Protein AF-A0A7S1ZTN1-F1 (afdb_monomer)

Radius of gyration: 13.53 Å; Cα contacts (8 Å, |Δi|>4): 90; chains: 1; bounding box: 30×24×44 Å

Sequence (99 aa):
NLKAGEKAMRSSAFGPAAVYLETGVGLMCSNHWLLHKELSLDMFNAAAEAALCTNKIQWHEELTEELMAQPHITVEEKIRVLSTVIECKFFVQNKELEG

Mean predicted aligned error: 6.02 Å

Foldseek 3Di:
DLVQLVVCVVVLVLVSSLVVLVVVVVPADPCCCPPPVVVLLSSLLSNLLSCLSVVVVVSNVVSLVVQVPDPPQDPVSSCSSCVSVVVSVVVVVVVVVVD

Organism: Trieres chinensis (NCBI:txid1514140)

Nearest 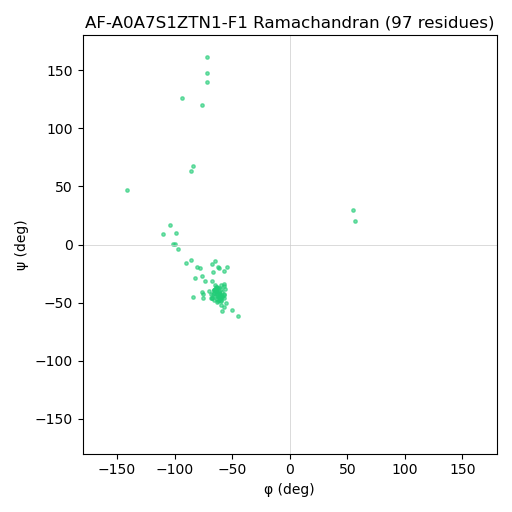PDB structures (foldseek):
  5l0y-assembly1_A  TM=6.017E-01  e=2.235E+00  Thermochaetoides thermophila DSM 1495
  1ihg-assembly1_A  TM=6.270E-01  e=3.111E+00  Bos taurus
  5mgx-assembly3_G  TM=5.773E-01  e=4.330E+00  Homo sapiens
  5l9t-assembly1_Y  TM=6.269E-01  e=9.365E+00  Homo sapiens

pLDDT: mean 86.68, std 16.2, range [41.56, 97.94]

Structure (mmCIF, N/CA/C/O backbone):
data_AF-A0A7S1ZTN1-F1
#
_entry.id   AF-A0A7S1ZTN1-F1
#
loop_
_atom_site.group_PDB
_atom_site.id
_atom_site.type_symbol
_atom_site.label_atom_id
_atom_site.label_alt_id
_atom_site.label_comp_id
_atom_site.label_asym_id
_atom_site.label_entity_id
_atom_site.label_seq_id
_atom_site.pdbx_PDB_ins_code
_atom_site.Cartn_x
_atom_site.Cartn_y
_atom_site.Cartn_z
_atom_site.occupancy
_atom_site.B_iso_or_equiv
_atom_site.auth_seq_id
_atom_site.auth_comp_id
_atom_site.auth_asym_id
_atom_site.auth_atom_id
_atom_site.pdbx_PDB_model_num
ATOM 1 N N . ASN A 1 1 ? -11.591 -5.268 -4.850 1.00 93.81 1 ASN A N 1
ATOM 2 C CA . ASN A 1 1 ? -10.712 -5.063 -3.685 1.00 93.81 1 ASN A CA 1
ATOM 3 C C . ASN A 1 1 ? -10.388 -3.604 -3.457 1.00 93.81 1 ASN A C 1
ATOM 5 O O . ASN A 1 1 ? -11.065 -3.057 -2.603 1.00 93.81 1 ASN A O 1
ATOM 9 N N . LEU A 1 2 ? -9.537 -2.940 -4.253 1.00 95.12 2 LEU A N 1
ATOM 10 C CA . LEU A 1 2 ? -9.171 -1.523 -4.037 1.00 95.12 2 LEU A CA 1
ATOM 11 C C . LEU A 1 2 ? -10.371 -0.605 -3.732 1.00 95.12 2 LEU A C 1
ATOM 13 O O . LEU A 1 2 ? -10.514 -0.128 -2.614 1.00 95.12 2 LEU A O 1
ATOM 17 N N . LYS A 1 3 ? -11.326 -0.486 -4.663 1.00 96.62 3 LYS A N 1
ATOM 18 C CA . LYS A 1 3 ? -12.526 0.359 -4.480 1.00 96.62 3 LYS A CA 1
ATOM 19 C C . LYS A 1 3 ? -13.363 0.013 -3.239 1.00 96.62 3 LYS A C 1
ATOM 21 O O . LYS A 1 3 ? -13.996 0.890 -2.656 1.00 96.62 3 LYS A O 1
ATOM 26 N N . ALA A 1 4 ? -13.422 -1.268 -2.867 1.00 95.81 4 ALA A N 1
ATOM 27 C CA . ALA A 1 4 ? -14.167 -1.722 -1.692 1.00 95.81 4 ALA A CA 1
ATOM 28 C C . ALA A 1 4 ? -13.414 -1.376 -0.400 1.00 95.81 4 ALA A C 1
ATOM 30 O O . ALA A 1 4 ? -14.026 -0.859 0.532 1.00 95.81 4 ALA A O 1
ATOM 31 N N . GLY A 1 5 ? -12.095 -1.585 -0.397 1.00 93.50 5 GLY A N 1
ATOM 32 C CA . GLY A 1 5 ? -11.183 -1.167 0.661 1.00 93.50 5 GLY A CA 1
ATOM 33 C C . GLY A 1 5 ? -11.258 0.334 0.910 1.00 93.50 5 GLY A C 1
ATOM 34 O O . GLY A 1 5 ? -11.600 0.747 2.008 1.00 93.50 5 GLY A O 1
ATOM 35 N N . GLU A 1 6 ? -11.083 1.155 -0.124 1.00 93.19 6 GLU A N 1
ATOM 36 C CA . GLU A 1 6 ? -11.188 2.617 -0.026 1.00 93.19 6 GLU A CA 1
ATOM 37 C C . GLU A 1 6 ? -12.563 3.084 0.472 1.00 93.19 6 GLU A C 1
ATOM 39 O O . GLU A 1 6 ? -12.669 4.015 1.268 1.00 93.19 6 GLU A O 1
ATOM 44 N N . LYS A 1 7 ? -13.651 2.452 0.008 1.00 95.00 7 LYS A N 1
ATOM 45 C CA . LYS A 1 7 ? -15.002 2.782 0.483 1.00 95.00 7 LYS A CA 1
ATOM 46 C C . LYS A 1 7 ? -15.159 2.464 1.971 1.00 95.00 7 LYS A C 1
ATOM 48 O O . LYS A 1 7 ? -15.781 3.245 2.691 1.00 95.00 7 LYS A O 1
ATOM 53 N N . ALA A 1 8 ? -14.611 1.337 2.416 1.00 91.62 8 ALA A N 1
ATOM 54 C CA . ALA A 1 8 ? -14.606 0.953 3.818 1.00 91.62 8 ALA A CA 1
ATOM 55 C C . ALA A 1 8 ? -13.732 1.904 4.657 1.00 91.62 8 ALA A C 1
ATOM 57 O O . ALA A 1 8 ? -14.210 2.372 5.688 1.00 91.62 8 ALA A O 1
ATOM 58 N N . MET A 1 9 ? -12.542 2.290 4.173 1.00 91.69 9 MET A N 1
ATOM 59 C CA . MET A 1 9 ? -11.676 3.303 4.802 1.00 91.69 9 MET A CA 1
ATOM 60 C C . MET A 1 9 ? -12.412 4.631 5.000 1.00 91.69 9 MET A C 1
ATOM 62 O O . MET A 1 9 ? -12.484 5.128 6.119 1.00 91.69 9 MET A O 1
ATOM 66 N N . ARG A 1 10 ? -13.070 5.156 3.954 1.00 91.19 10 ARG A N 1
ATOM 67 C CA . ARG A 1 10 ? -13.874 6.394 4.037 1.00 91.19 10 ARG A CA 1
ATOM 68 C C . ARG A 1 10 ? -15.051 6.316 5.013 1.00 91.19 10 ARG A C 1
ATOM 70 O O . ARG A 1 10 ? -15.577 7.348 5.409 1.00 91.19 10 ARG A O 1
ATOM 77 N N . SER A 1 11 ? -15.486 5.108 5.365 1.00 91.94 11 SER A N 1
ATOM 78 C CA . SER A 1 11 ? -16.561 4.867 6.336 1.00 91.94 11 SER A CA 1
ATOM 79 C C . SER A 1 11 ? -16.019 4.512 7.727 1.00 91.94 11 SER A C 1
ATOM 81 O O . SER A 1 11 ? -16.780 4.043 8.570 1.00 91.94 11 SER A O 1
ATOM 83 N N . SER A 1 12 ? -14.708 4.654 7.949 1.00 89.81 12 SER A N 1
ATOM 84 C CA . SER A 1 12 ? -13.993 4.234 9.161 1.00 89.81 12 SER A CA 1
ATOM 85 C C . SER A 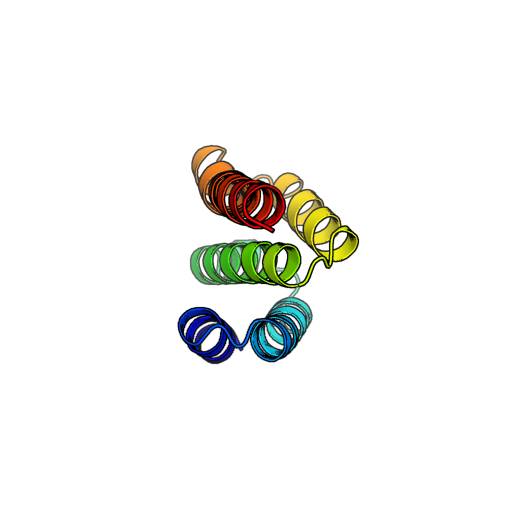1 12 ? -14.143 2.744 9.504 1.00 89.81 12 SER A C 1
ATOM 87 O O . SER A 1 12 ? -13.905 2.318 10.633 1.00 89.81 12 SER A O 1
ATOM 89 N N . ALA A 1 13 ? -14.522 1.916 8.527 1.00 91.25 13 ALA A N 1
ATOM 90 C CA . ALA A 1 13 ? -14.630 0.469 8.665 1.00 91.25 13 ALA A CA 1
ATOM 91 C C . ALA A 1 13 ? -13.262 -0.184 8.399 1.00 91.25 13 ALA A C 1
ATOM 93 O O . ALA A 1 13 ? -13.094 -0.938 7.438 1.00 91.25 13 ALA A O 1
ATOM 94 N N . PHE A 1 14 ? -12.276 0.131 9.245 1.00 90.25 14 PHE A N 1
ATOM 95 C CA . PHE A 1 14 ? -10.862 -0.192 9.012 1.00 90.25 14 PHE A CA 1
ATOM 96 C C . PHE A 1 14 ? -10.575 -1.698 8.961 1.00 90.25 14 PHE A C 1
ATOM 98 O O . PHE A 1 14 ? -9.833 -2.149 8.096 1.00 90.25 14 PHE A O 1
ATOM 105 N N . GLY A 1 15 ? -11.210 -2.500 9.823 1.00 93.38 15 GLY A N 1
ATOM 106 C CA . GLY A 1 15 ? -11.071 -3.963 9.795 1.00 93.38 15 GLY A CA 1
ATOM 107 C C . GLY A 1 15 ? -11.506 -4.570 8.451 1.00 93.38 15 GLY A C 1
ATOM 108 O O . GLY A 1 15 ? -10.693 -5.206 7.778 1.00 93.38 15 GLY A O 1
ATOM 109 N N . PRO A 1 16 ? -12.755 -4.336 8.002 1.00 96.12 16 PRO A N 1
ATOM 110 C CA . PRO A 1 16 ? -13.199 -4.742 6.669 1.00 96.12 16 PRO A CA 1
ATOM 111 C C 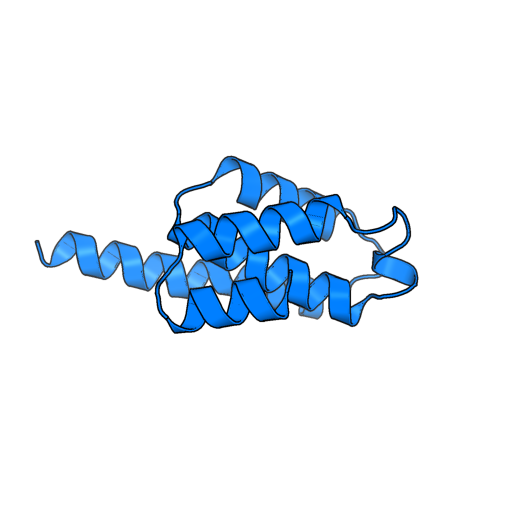. PRO A 1 16 ? -12.342 -4.179 5.530 1.00 96.12 16 PRO A C 1
ATOM 113 O O . PRO A 1 16 ? -12.081 -4.889 4.559 1.00 96.12 16 PRO A O 1
ATOM 116 N N . ALA A 1 17 ? -11.886 -2.927 5.638 1.00 94.69 17 ALA A N 1
ATOM 117 C CA . ALA A 1 17 ? -10.997 -2.331 4.648 1.00 94.69 17 ALA A CA 1
ATOM 118 C C . ALA A 1 17 ? -9.689 -3.120 4.513 1.00 94.69 17 ALA A C 1
ATOM 120 O O . ALA A 1 17 ? -9.322 -3.492 3.398 1.00 94.69 17 ALA A O 1
ATOM 121 N N . ALA A 1 18 ? -9.046 -3.441 5.639 1.00 96.06 18 ALA A N 1
ATOM 122 C CA . ALA A 1 18 ? -7.825 -4.234 5.673 1.00 96.06 18 ALA A CA 1
ATOM 123 C C . ALA A 1 18 ? -8.027 -5.602 5.008 1.00 96.06 18 ALA A C 1
ATOM 125 O O . ALA A 1 18 ? -7.209 -5.986 4.183 1.00 96.06 18 ALA A O 1
ATOM 126 N N . VAL A 1 19 ? -9.146 -6.294 5.264 1.00 97.81 19 VAL A N 1
ATOM 127 C CA . VAL A 1 19 ? -9.450 -7.589 4.618 1.00 97.81 19 VAL A CA 1
ATOM 128 C C . VAL A 1 19 ? -9.547 -7.458 3.095 1.00 97.81 19 VAL A C 1
ATOM 130 O O . VAL A 1 19 ? -8.964 -8.260 2.361 1.00 97.81 19 VAL A O 1
ATOM 133 N N . TYR A 1 20 ? -10.262 -6.446 2.592 1.00 97.94 20 TYR A N 1
ATOM 134 C CA . TYR A 1 20 ? -10.371 -6.232 1.146 1.00 97.94 20 TYR A CA 1
ATOM 135 C C . TYR A 1 20 ? -9.025 -5.903 0.506 1.00 97.94 20 TYR A C 1
ATOM 137 O O . TYR A 1 20 ? -8.764 -6.354 -0.608 1.00 97.94 20 TYR A O 1
ATOM 145 N N . LEU A 1 21 ? -8.200 -5.102 1.174 1.00 97.81 21 LEU A N 1
ATOM 146 C CA . LEU A 1 21 ? -6.918 -4.640 0.649 1.00 97.81 21 LEU A CA 1
ATOM 147 C C . LEU A 1 21 ? -5.852 -5.734 0.711 1.00 97.81 21 LEU A C 1
ATOM 149 O O . LEU A 1 21 ? -5.180 -5.954 -0.287 1.00 97.81 21 LEU A O 1
ATOM 153 N N . GLU A 1 22 ? -5.790 -6.505 1.794 1.00 97.62 22 GLU A N 1
ATOM 154 C CA . GLU A 1 22 ? -4.942 -7.698 1.932 1.00 97.62 22 GLU A CA 1
ATOM 155 C C . GLU A 1 22 ? -5.272 -8.737 0.851 1.00 97.62 22 GLU A C 1
ATOM 157 O O . GLU A 1 22 ? -4.391 -9.205 0.131 1.00 97.62 22 GLU A O 1
ATOM 162 N N . THR A 1 23 ? -6.566 -8.993 0.621 1.00 97.75 23 THR A N 1
ATOM 163 C CA . THR A 1 23 ? -7.020 -9.840 -0.498 1.00 97.75 23 THR A CA 1
ATOM 164 C C . THR A 1 23 ? -6.659 -9.230 -1.856 1.00 97.75 23 THR A C 1
ATOM 166 O O . THR A 1 23 ? -6.366 -9.940 -2.812 1.00 97.75 23 THR A O 1
ATOM 169 N N . GLY A 1 24 ? -6.715 -7.903 -1.981 1.00 97.31 24 GLY A N 1
ATOM 170 C CA . GLY A 1 24 ? -6.323 -7.181 -3.188 1.00 97.31 24 GLY A CA 1
ATOM 171 C C . GLY A 1 24 ? -4.853 -7.373 -3.525 1.00 97.31 24 GLY A C 1
ATOM 172 O O . GLY A 1 24 ? -4.553 -7.722 -4.663 1.00 97.31 24 GLY A O 1
ATOM 173 N N . VAL A 1 25 ? -3.981 -7.194 -2.533 1.00 97.19 25 VAL A N 1
ATOM 174 C CA . VAL A 1 25 ? -2.534 -7.366 -2.664 1.00 97.19 25 VAL A CA 1
ATOM 175 C C . VAL A 1 25 ? -2.201 -8.809 -3.046 1.00 97.19 25 VAL A C 1
ATOM 177 O O . VAL A 1 25 ? -1.523 -9.036 -4.042 1.00 97.19 25 VAL A O 1
ATOM 180 N N . GLY A 1 26 ? -2.781 -9.793 -2.350 1.00 96.62 26 GLY A N 1
ATOM 181 C CA . GLY A 1 26 ? -2.533 -11.213 -2.627 1.00 96.62 26 GLY A CA 1
ATOM 182 C C . GLY A 1 26 ? -3.016 -11.719 -3.996 1.00 96.62 26 GLY A C 1
ATOM 183 O O . GLY A 1 26 ? -2.626 -12.806 -4.412 1.00 96.62 26 GLY A O 1
ATOM 184 N N . LEU A 1 27 ? -3.860 -10.962 -4.709 1.00 96.81 27 LEU A N 1
ATOM 185 C CA . LEU A 1 27 ? -4.365 -11.326 -6.041 1.00 96.81 27 LEU A CA 1
ATOM 186 C C . LEU A 1 27 ? -3.595 -10.674 -7.197 1.00 96.81 27 LEU A C 1
ATOM 188 O O . LEU A 1 27 ? -3.910 -10.945 -8.359 1.00 96.81 27 LEU A O 1
ATOM 192 N N . MET A 1 28 ? -2.627 -9.799 -6.921 1.00 94.81 28 MET A N 1
ATOM 193 C CA . MET A 1 28 ? -1.856 -9.161 -7.985 1.00 94.81 28 MET A CA 1
ATOM 194 C C . MET A 1 28 ? -0.891 -10.160 -8.634 1.00 94.81 28 MET A C 1
ATOM 196 O O . MET A 1 28 ? -0.276 -10.994 -7.975 1.00 94.81 28 MET A O 1
ATOM 200 N N . CYS A 1 29 ? -0.766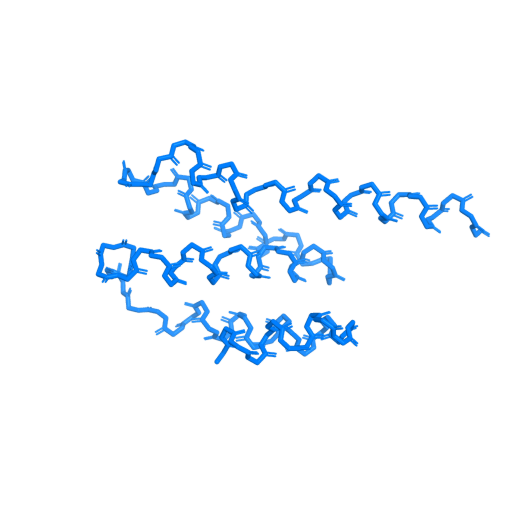 -10.093 -9.959 1.00 93.50 29 CYS A N 1
ATOM 201 C CA . CYS A 1 29 ? 0.171 -10.930 -10.704 1.00 93.50 29 CYS A CA 1
ATOM 202 C C . CYS A 1 29 ? 1.614 -10.480 -10.458 1.00 93.50 29 CYS A C 1
ATOM 204 O O . CYS A 1 29 ? 1.860 -9.292 -10.350 1.00 93.50 29 CYS A O 1
ATOM 206 N N . SER A 1 30 ? 2.597 -11.379 -10.468 1.00 92.56 30 SER A N 1
ATOM 207 C CA . SER A 1 30 ? 3.998 -11.072 -10.107 1.00 92.56 30 SER A CA 1
ATOM 208 C C . SER A 1 30 ? 4.670 -9.917 -10.873 1.00 92.56 30 SER A C 1
ATOM 210 O O . SER A 1 30 ? 5.664 -9.368 -10.411 1.00 92.56 30 SER A O 1
ATOM 212 N N . ASN A 1 31 ? 4.150 -9.530 -12.038 1.00 94.56 31 ASN A N 1
ATOM 213 C CA . ASN A 1 31 ? 4.626 -8.408 -12.849 1.00 94.56 31 ASN A CA 1
ATOM 214 C C . ASN A 1 31 ? 3.729 -7.155 -12.761 1.00 94.56 31 ASN A C 1
ATOM 216 O O . ASN A 1 31 ? 3.831 -6.268 -13.614 1.00 94.56 31 ASN A O 1
ATOM 220 N N . HIS A 1 32 ? 2.852 -7.071 -11.757 1.00 95.50 32 HIS A N 1
ATOM 221 C CA . HIS A 1 32 ? 1.881 -5.989 -11.586 1.00 95.50 32 HIS A CA 1
ATOM 222 C C . HIS A 1 32 ? 2.540 -4.608 -11.506 1.00 95.50 32 HIS A C 1
ATOM 224 O O . HIS A 1 32 ? 2.020 -3.661 -12.088 1.00 95.50 32 HIS A O 1
ATOM 230 N N . TRP A 1 33 ? 3.716 -4.496 -10.888 1.00 95.69 33 TRP A N 1
ATOM 231 C CA . TRP A 1 33 ? 4.457 -3.238 -10.818 1.00 95.69 33 TRP A CA 1
ATOM 232 C C . TRP A 1 33 ? 4.821 -2.677 -12.204 1.00 95.69 33 TRP A C 1
ATOM 234 O O . TRP A 1 33 ? 4.754 -1.469 -12.424 1.00 95.69 33 TRP A O 1
ATOM 244 N N . LEU A 1 34 ? 5.114 -3.558 -13.170 1.00 94.81 34 LEU A N 1
ATOM 245 C CA . LEU A 1 34 ? 5.444 -3.177 -14.545 1.00 94.81 34 LEU A CA 1
ATOM 246 C C . LEU A 1 34 ? 4.191 -2.954 -15.404 1.00 94.81 34 LEU A C 1
ATOM 248 O O . LEU A 1 34 ? 4.122 -1.986 -16.157 1.00 94.81 34 LEU A O 1
ATOM 252 N N . LEU A 1 35 ? 3.211 -3.859 -15.319 1.00 95.00 35 LEU A N 1
ATOM 253 C CA . LEU A 1 35 ? 2.022 -3.828 -16.182 1.00 95.00 35 LEU A CA 1
ATOM 254 C C . LEU A 1 35 ? 0.939 -2.858 -15.696 1.00 95.00 35 LEU A C 1
ATOM 256 O O . LEU A 1 35 ? 0.153 -2.340 -16.488 1.00 95.00 35 LEU A O 1
ATOM 260 N N . HIS A 1 36 ? 0.877 -2.640 -14.387 1.00 95.38 36 HIS A N 1
ATOM 261 C CA . HIS A 1 36 ? -0.214 -1.969 -13.691 1.00 95.38 36 HIS A CA 1
ATOM 262 C C . HIS A 1 36 ? 0.335 -1.070 -12.577 1.00 95.38 36 HIS A C 1
ATOM 264 O O . HIS A 1 36 ? -0.150 -1.103 -11.444 1.00 95.38 36 HIS A O 1
ATOM 270 N N . LYS A 1 37 ? 1.357 -0.270 -12.901 1.00 95.12 37 LYS A N 1
ATOM 271 C CA . LYS A 1 37 ? 2.075 0.589 -11.952 1.00 95.12 37 LYS A CA 1
ATOM 272 C C . LYS A 1 37 ? 1.146 1.448 -11.090 1.00 95.12 37 LYS A C 1
ATOM 274 O O . LYS A 1 37 ? 1.185 1.325 -9.872 1.00 95.12 37 LYS A O 1
ATOM 279 N N . GLU A 1 38 ? 0.277 2.250 -11.707 1.00 95.19 38 GLU A N 1
ATOM 280 C CA . GLU A 1 38 ? -0.639 3.138 -10.968 1.00 95.19 38 GLU A CA 1
ATOM 281 C C . GLU A 1 38 ? -1.580 2.360 -10.045 1.00 95.19 38 GLU A C 1
ATOM 283 O O . GLU A 1 38 ? -1.711 2.685 -8.870 1.00 95.19 38 GLU A O 1
ATOM 288 N N . LEU A 1 39 ? -2.165 1.264 -10.540 1.00 95.88 39 LEU A N 1
ATOM 289 C CA . LEU A 1 39 ? -3.034 0.415 -9.725 1.00 95.88 39 LEU A CA 1
ATOM 290 C C . LEU A 1 39 ? -2.279 -0.191 -8.535 1.00 95.88 39 LEU A C 1
ATOM 292 O O . LEU A 1 39 ? -2.848 -0.327 -7.456 1.00 95.88 39 LEU A O 1
ATOM 296 N N . SER A 1 40 ? -1.016 -0.563 -8.739 1.00 96.81 40 SER A N 1
ATOM 297 C CA . SER A 1 40 ? -0.155 -1.108 -7.689 1.00 96.81 40 SER A CA 1
ATOM 298 C C . SER A 1 40 ? 0.152 -0.041 -6.643 1.00 96.81 40 SER A C 1
ATOM 300 O O . SER A 1 40 ? -0.018 -0.295 -5.458 1.00 96.81 40 SER A O 1
ATOM 302 N N . LEU A 1 41 ? 0.518 1.172 -7.063 1.00 95.88 41 LEU A N 1
ATOM 303 C CA . LEU A 1 41 ? 0.767 2.293 -6.155 1.00 95.88 41 LEU A CA 1
ATOM 304 C C . LEU A 1 41 ? -0.475 2.646 -5.330 1.00 95.88 41 LEU A C 1
ATOM 306 O O . LEU A 1 41 ? -0.375 2.773 -4.112 1.00 95.88 41 LEU A O 1
ATOM 310 N N . ASP 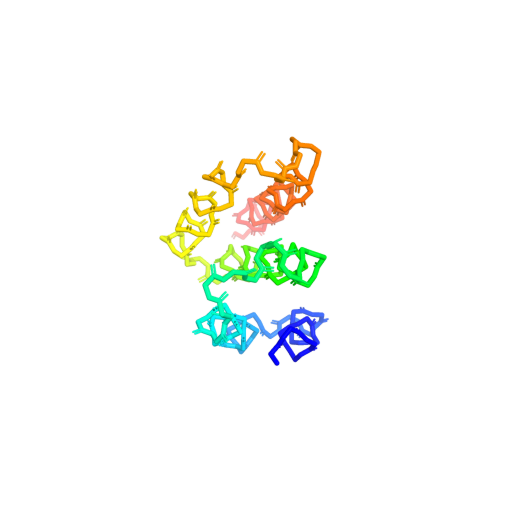A 1 42 ? -1.644 2.739 -5.963 1.00 95.50 42 ASP A N 1
ATOM 311 C CA . ASP A 1 42 ? -2.896 3.029 -5.259 1.00 95.50 42 ASP A CA 1
ATOM 312 C C . ASP A 1 42 ? -3.283 1.889 -4.298 1.00 95.50 42 ASP A C 1
ATOM 314 O O . ASP A 1 42 ? -3.712 2.145 -3.171 1.00 95.50 42 ASP A O 1
ATOM 318 N N . MET A 1 43 ? -3.080 0.625 -4.700 1.00 96.88 43 MET A N 1
ATOM 319 C CA . MET A 1 43 ? -3.318 -0.538 -3.838 1.00 96.88 43 MET A CA 1
ATOM 320 C C . MET A 1 43 ? -2.404 -0.539 -2.617 1.00 96.88 43 MET A C 1
ATOM 322 O O . MET A 1 43 ? -2.892 -0.704 -1.501 1.00 96.88 43 MET A O 1
ATOM 326 N N . PHE A 1 44 ? -1.100 -0.346 -2.815 1.00 96.44 44 PHE A N 1
ATOM 327 C CA . PHE A 1 44 ? -0.121 -0.334 -1.732 1.00 96.44 44 PHE A CA 1
ATOM 328 C C . PHE A 1 44 ? -0.328 0.854 -0.795 1.00 96.44 44 PHE A C 1
ATOM 330 O O . PHE A 1 44 ? -0.249 0.674 0.415 1.00 96.44 44 PHE A O 1
ATOM 337 N N . ASN A 1 45 ? -0.671 2.033 -1.323 1.00 94.69 45 ASN A N 1
ATOM 338 C CA . ASN A 1 45 ? -1.012 3.193 -0.502 1.00 94.69 45 ASN A CA 1
ATOM 339 C C . ASN A 1 45 ? -2.213 2.911 0.410 1.00 94.69 45 ASN A C 1
ATOM 341 O O . ASN A 1 45 ? -2.126 3.080 1.625 1.00 94.69 45 ASN A O 1
ATOM 345 N N . ALA A 1 46 ? -3.317 2.417 -0.159 1.00 94.50 46 ALA A N 1
ATOM 346 C CA . ALA A 1 46 ? -4.505 2.100 0.625 1.00 94.50 46 ALA A CA 1
ATOM 347 C C . ALA A 1 46 ? -4.244 0.966 1.634 1.00 94.50 46 ALA A C 1
ATOM 349 O O . ALA A 1 46 ? -4.721 1.022 2.768 1.00 94.50 46 ALA A O 1
ATOM 350 N N . ALA A 1 47 ? -3.485 -0.062 1.240 1.00 95.88 47 ALA A N 1
ATOM 351 C CA . ALA A 1 47 ? -3.130 -1.186 2.103 1.00 95.88 47 ALA A CA 1
ATOM 352 C C . ALA A 1 47 ? -2.250 -0.753 3.285 1.00 95.88 47 ALA A C 1
ATOM 354 O O . ALA A 1 47 ? -2.541 -1.139 4.416 1.00 95.88 47 ALA A O 1
ATOM 355 N N . ALA A 1 48 ? -1.240 0.089 3.049 1.00 93.69 48 ALA A N 1
ATOM 356 C CA . ALA A 1 48 ? -0.380 0.631 4.097 1.00 93.69 48 ALA A CA 1
ATOM 357 C C . ALA A 1 48 ? -1.184 1.460 5.112 1.00 93.69 48 ALA A C 1
ATOM 359 O O . ALA A 1 48 ? -1.058 1.256 6.320 1.00 93.69 48 ALA A O 1
ATOM 360 N N . GLU A 1 49 ? -2.081 2.327 4.637 1.00 91.19 49 GLU A N 1
ATOM 361 C CA . GLU A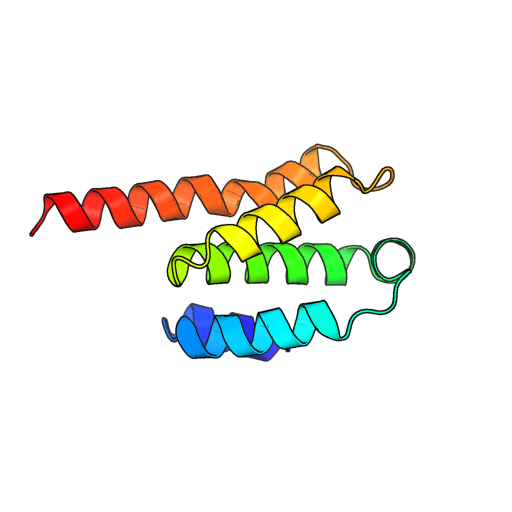 1 49 ? -2.978 3.102 5.500 1.00 91.19 49 GLU A CA 1
ATOM 362 C C . GLU A 1 49 ? -3.883 2.191 6.349 1.00 91.19 49 GLU A C 1
ATOM 364 O O . GLU A 1 49 ? -3.979 2.344 7.569 1.00 91.19 49 GLU A O 1
ATOM 369 N N . ALA A 1 50 ? -4.511 1.185 5.731 1.00 93.25 50 ALA A N 1
ATOM 370 C CA . ALA A 1 50 ? -5.364 0.233 6.436 1.00 93.25 50 ALA A CA 1
ATOM 371 C C . ALA A 1 50 ? -4.588 -0.602 7.466 1.00 93.25 50 ALA A C 1
ATOM 373 O O . ALA A 1 50 ? -5.110 -0.878 8.551 1.00 93.25 50 ALA A O 1
ATOM 374 N N . ALA A 1 51 ? -3.349 -0.989 7.153 1.00 92.81 51 ALA A N 1
ATOM 375 C CA . ALA A 1 51 ? -2.471 -1.702 8.070 1.00 92.81 51 ALA A CA 1
ATOM 376 C C . ALA A 1 51 ? -2.196 -0.869 9.332 1.00 92.81 51 ALA A C 1
ATOM 378 O O . ALA A 1 51 ? -2.353 -1.375 10.442 1.00 92.81 51 ALA A O 1
ATOM 379 N N . LEU A 1 52 ? -1.895 0.424 9.184 1.00 89.44 52 LEU A N 1
ATOM 380 C CA . LEU A 1 52 ? -1.692 1.330 10.319 1.00 89.44 52 LEU A CA 1
ATOM 381 C C . LEU A 1 52 ? -2.975 1.542 11.130 1.00 89.44 52 LEU A C 1
ATOM 383 O O . LEU A 1 52 ? -2.959 1.380 12.349 1.00 89.44 52 LEU A O 1
ATOM 387 N N . CYS A 1 53 ? -4.103 1.818 10.470 1.00 89.81 53 CYS A N 1
ATOM 388 C CA . CYS A 1 53 ? -5.403 2.010 11.128 1.00 89.81 53 CYS A CA 1
ATOM 389 C C . CYS A 1 53 ? -5.902 0.768 11.885 1.00 89.81 53 CYS A C 1
ATOM 391 O O . CYS A 1 53 ? -6.769 0.876 12.751 1.00 89.81 53 CYS A O 1
ATOM 393 N N . THR A 1 54 ? -5.374 -0.414 11.559 1.00 91.56 54 THR A N 1
ATOM 394 C CA . THR A 1 54 ? -5.704 -1.686 12.222 1.00 91.56 54 THR A CA 1
ATOM 395 C C . THR A 1 54 ? -4.560 -2.251 13.063 1.00 91.56 54 THR A C 1
ATOM 397 O O . THR A 1 54 ? -4.670 -3.372 13.558 1.00 91.56 54 THR A O 1
ATOM 400 N N . ASN A 1 55 ? -3.482 -1.483 13.258 1.00 90.44 55 ASN A N 1
ATOM 401 C CA . ASN A 1 55 ? -2.283 -1.879 13.999 1.00 90.44 55 ASN A CA 1
ATOM 402 C C . ASN A 1 55 ? -1.624 -3.186 13.492 1.00 90.44 55 ASN A C 1
ATOM 404 O O . ASN A 1 55 ? -0.994 -3.924 14.250 1.00 90.44 55 ASN A O 1
ATOM 408 N N . LYS A 1 56 ? -1.754 -3.486 12.194 1.00 93.06 56 LYS A N 1
ATOM 409 C CA . LYS A 1 56 ? -1.089 -4.604 11.509 1.00 93.06 56 LYS A CA 1
ATOM 410 C C . LYS A 1 56 ? 0.327 -4.200 11.072 1.00 93.06 56 LYS A C 1
ATOM 412 O O . LYS A 1 56 ? 0.609 -4.078 9.883 1.00 93.06 56 LYS A O 1
ATOM 417 N N . ILE A 1 57 ? 1.214 -3.975 12.041 1.00 88.38 57 ILE A N 1
ATOM 418 C CA . ILE A 1 57 ? 2.558 -3.415 11.797 1.00 88.38 57 ILE A CA 1
ATOM 419 C C . ILE A 1 57 ? 3.407 -4.294 10.872 1.00 88.38 57 ILE A C 1
ATOM 421 O O . ILE A 1 57 ? 3.990 -3.780 9.925 1.00 88.38 57 ILE A O 1
ATOM 425 N N . GLN A 1 58 ? 3.406 -5.612 11.082 1.00 93.81 58 GLN A N 1
ATOM 426 C CA . GLN A 1 58 ? 4.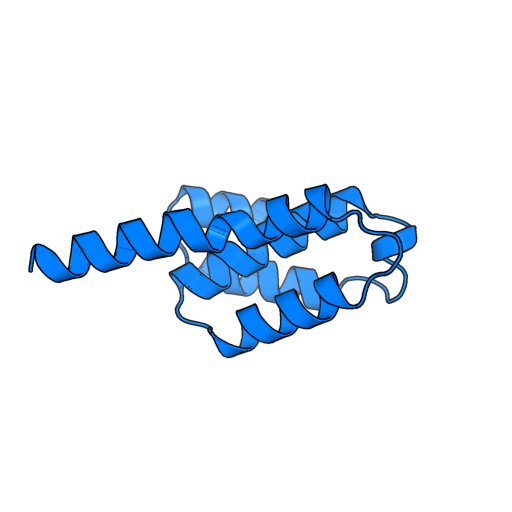168 -6.535 10.238 1.00 93.81 58 GLN A CA 1
ATOM 427 C C . GLN A 1 58 ? 3.745 -6.446 8.763 1.00 93.81 58 GLN A C 1
ATOM 429 O O . GLN A 1 58 ? 4.585 -6.349 7.877 1.00 93.81 58 GLN A O 1
ATOM 434 N N . TRP A 1 59 ? 2.438 -6.405 8.493 1.00 94.31 59 TRP A N 1
ATOM 435 C CA . TRP A 1 59 ? 1.937 -6.287 7.123 1.00 94.31 59 TRP A CA 1
ATOM 436 C C . TRP A 1 59 ? 2.349 -4.955 6.479 1.00 94.31 59 TRP A C 1
ATOM 438 O O . TRP A 1 59 ? 2.713 -4.909 5.308 1.00 94.31 59 TRP A O 1
ATOM 448 N N . HIS A 1 60 ? 2.350 -3.865 7.250 1.00 92.56 60 HIS A N 1
ATOM 449 C CA . HIS A 1 60 ? 2.861 -2.578 6.782 1.00 92.56 60 HIS A CA 1
ATOM 450 C C . HIS A 1 60 ? 4.360 -2.636 6.419 1.00 92.56 60 HIS A C 1
ATOM 452 O O . HIS A 1 60 ? 4.775 -2.050 5.415 1.00 92.56 60 HIS A O 1
ATOM 458 N N . GLU A 1 61 ? 5.179 -3.314 7.228 1.00 91.38 61 GLU A N 1
ATOM 459 C CA . GLU A 1 61 ? 6.611 -3.507 6.961 1.00 91.38 61 GLU A CA 1
ATOM 460 C C . GLU A 1 61 ? 6.832 -4.310 5.675 1.00 91.38 61 GLU A C 1
ATOM 462 O O . GLU A 1 61 ? 7.562 -3.848 4.802 1.00 91.38 61 GLU A O 1
ATOM 467 N N . GLU A 1 62 ? 6.115 -5.421 5.495 1.00 95.56 62 GLU A N 1
ATOM 468 C CA . GLU A 1 62 ? 6.170 -6.251 4.283 1.00 95.56 62 GLU A CA 1
ATOM 469 C C . GLU A 1 62 ? 5.826 -5.445 3.016 1.00 95.56 62 GLU A C 1
ATOM 471 O O . GLU A 1 62 ? 6.559 -5.481 2.026 1.00 95.56 62 GLU A O 1
ATOM 476 N N . LEU A 1 63 ? 4.751 -4.647 3.061 1.00 95.06 63 LEU A N 1
ATOM 477 C CA . LEU A 1 63 ? 4.358 -3.765 1.954 1.00 95.06 63 LEU A CA 1
ATOM 478 C C . LEU A 1 63 ? 5.440 -2.723 1.636 1.00 95.06 63 LEU A C 1
ATOM 480 O O . LEU A 1 63 ? 5.706 -2.421 0.469 1.00 95.06 63 LEU A O 1
ATOM 484 N N . THR A 1 64 ? 6.061 -2.162 2.675 1.00 91.56 64 THR A N 1
ATOM 485 C CA . THR A 1 64 ? 7.120 -1.158 2.534 1.00 91.56 64 THR A CA 1
ATOM 486 C C . THR A 1 64 ? 8.374 -1.773 1.925 1.00 91.56 64 THR A C 1
ATOM 488 O O . THR A 1 64 ? 8.944 -1.205 0.996 1.00 91.56 64 THR A O 1
ATOM 491 N N . GLU A 1 65 ? 8.801 -2.934 2.413 1.00 94.88 65 GLU A N 1
ATOM 492 C CA . GLU A 1 65 ? 9.968 -3.647 1.897 1.00 94.88 65 GLU A CA 1
ATOM 493 C C . GLU A 1 65 ? 9.792 -4.013 0.421 1.00 94.88 65 GLU A C 1
ATOM 495 O O . GLU A 1 65 ? 10.685 -3.743 -0.389 1.00 94.88 65 GLU A O 1
ATOM 500 N N . GLU A 1 66 ? 8.620 -4.534 0.044 1.00 95.62 66 GLU A N 1
ATOM 501 C CA . GLU A 1 66 ? 8.322 -4.869 -1.347 1.00 95.62 66 GLU A CA 1
ATOM 502 C C . GLU A 1 66 ? 8.376 -3.632 -2.254 1.00 95.62 66 GLU A C 1
ATOM 504 O O . GLU A 1 66 ? 9.009 -3.667 -3.314 1.00 95.62 66 GLU A O 1
ATOM 509 N N . LEU A 1 67 ? 7.758 -2.525 -1.831 1.00 95.31 67 LEU A N 1
ATOM 510 C CA . LEU A 1 67 ? 7.778 -1.262 -2.568 1.00 95.31 67 LEU A CA 1
ATOM 511 C C . LEU A 1 67 ? 9.207 -0.717 -2.712 1.00 95.31 67 LEU A C 1
ATOM 513 O O . LEU A 1 67 ? 9.604 -0.250 -3.785 1.00 95.31 67 LEU A O 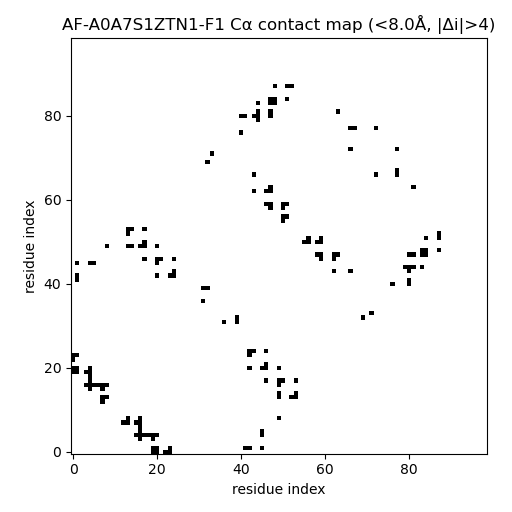1
ATOM 517 N N . MET A 1 68 ? 10.003 -0.775 -1.642 1.00 93.88 68 MET A N 1
ATOM 518 C CA . MET A 1 68 ? 11.382 -0.289 -1.645 1.00 93.88 68 MET A CA 1
ATOM 519 C C . MET A 1 68 ? 12.268 -1.100 -2.589 1.00 93.88 68 MET A C 1
ATOM 521 O O . MET A 1 68 ? 13.117 -0.504 -3.261 1.00 93.88 68 MET A O 1
ATOM 525 N N . ALA A 1 69 ? 12.015 -2.405 -2.712 1.00 95.69 69 ALA A N 1
ATOM 526 C CA . ALA A 1 69 ? 12.714 -3.300 -3.626 1.00 95.69 69 ALA A CA 1
ATOM 527 C C . ALA A 1 69 ? 12.433 -3.017 -5.114 1.00 95.69 69 ALA A C 1
ATOM 529 O O . ALA A 1 69 ? 13.204 -3.459 -5.967 1.00 95.69 69 ALA A O 1
ATOM 530 N N . GLN A 1 70 ? 11.381 -2.261 -5.458 1.00 95.25 70 GLN A N 1
ATOM 531 C CA . GLN A 1 70 ? 11.057 -1.988 -6.860 1.00 95.25 70 GLN A CA 1
ATOM 532 C C . GLN A 1 70 ? 11.997 -0.934 -7.477 1.00 95.25 70 GLN A C 1
ATOM 534 O O . GLN A 1 70 ? 12.010 0.219 -7.027 1.00 95.25 70 GLN A O 1
ATOM 539 N N . PRO A 1 71 ? 12.753 -1.271 -8.544 1.00 93.19 71 PRO A N 1
ATOM 540 C CA . PRO A 1 71 ? 13.748 -0.366 -9.130 1.00 93.19 71 PRO A CA 1
ATOM 541 C C . PRO A 1 71 ? 13.154 0.692 -10.073 1.00 93.19 71 PRO A C 1
ATOM 543 O O . PRO A 1 71 ? 13.800 1.692 -10.361 1.00 93.19 71 PRO A O 1
ATOM 546 N N . HIS A 1 72 ? 11.940 0.473 -10.577 1.00 92.19 72 HIS A N 1
ATOM 547 C CA . HIS A 1 72 ? 11.275 1.323 -11.576 1.00 92.19 72 HIS A CA 1
ATOM 548 C C . HIS A 1 72 ? 10.223 2.266 -10.962 1.00 92.19 72 HIS A C 1
ATOM 550 O O . HIS A 1 72 ? 9.566 3.030 -11.675 1.00 92.19 72 HIS A O 1
ATOM 556 N N . ILE A 1 73 ? 10.067 2.204 -9.638 1.00 94.81 73 ILE A N 1
ATOM 557 C CA . ILE A 1 73 ? 9.251 3.131 -8.861 1.00 94.81 73 ILE A CA 1
ATOM 558 C C . ILE A 1 73 ? 10.161 4.251 -8.367 1.00 94.81 73 ILE A C 1
ATOM 560 O O . ILE A 1 73 ? 11.211 3.996 -7.768 1.00 94.81 73 ILE A O 1
ATOM 564 N N . THR A 1 74 ? 9.783 5.491 -8.655 1.00 95.44 74 THR A N 1
ATOM 565 C CA . THR A 1 74 ? 10.583 6.669 -8.325 1.00 95.44 74 THR A CA 1
ATOM 566 C C . THR A 1 74 ? 10.569 6.930 -6.822 1.00 95.44 74 THR A C 1
ATOM 568 O O . THR A 1 74 ? 9.702 6.460 -6.087 1.00 95.44 74 THR A O 1
ATOM 571 N N . VAL A 1 75 ? 11.534 7.715 -6.342 1.00 92.25 75 VAL A N 1
ATOM 572 C CA . VAL A 1 75 ? 11.569 8.126 -4.930 1.00 92.25 75 VAL A CA 1
ATOM 573 C C . VAL A 1 75 ? 10.309 8.911 -4.550 1.00 92.25 75 VAL A C 1
ATOM 575 O O . VAL A 1 75 ? 9.775 8.704 -3.467 1.00 92.25 75 VAL A O 1
ATOM 578 N N . GLU A 1 76 ? 9.798 9.758 -5.445 1.00 92.81 76 GLU A N 1
ATOM 579 C CA . GLU A 1 76 ? 8.563 10.524 -5.229 1.00 92.81 76 GLU A CA 1
ATOM 580 C C . GLU A 1 76 ? 7.344 9.609 -5.042 1.00 92.81 76 GLU A C 1
ATOM 582 O O . GLU A 1 76 ? 6.569 9.784 -4.104 1.00 92.81 76 GLU A O 1
ATOM 587 N N . GLU A 1 77 ? 7.212 8.577 -5.876 1.00 93.69 77 GLU A N 1
ATOM 588 C CA . GLU A 1 77 ? 6.127 7.596 -5.773 1.00 93.69 77 GLU A CA 1
ATOM 589 C C . GLU A 1 77 ? 6.226 6.772 -4.485 1.00 93.69 77 GLU A C 1
ATOM 591 O O . GLU A 1 77 ? 5.214 6.519 -3.831 1.00 93.69 77 GLU A O 1
ATOM 596 N N . LYS A 1 78 ? 7.448 6.406 -4.076 1.00 92.56 78 LYS A N 1
ATOM 597 C CA . LYS A 1 78 ? 7.684 5.727 -2.793 1.00 92.56 78 LYS A CA 1
ATOM 598 C C . LYS A 1 78 ? 7.287 6.615 -1.618 1.00 92.56 78 LYS A C 1
ATOM 600 O O . LYS A 1 78 ? 6.603 6.154 -0.710 1.00 92.56 78 LYS A O 1
ATOM 605 N N . ILE A 1 79 ? 7.657 7.896 -1.652 1.00 88.75 79 ILE A N 1
ATOM 606 C CA . ILE A 1 79 ? 7.261 8.866 -0.624 1.00 88.75 79 ILE A CA 1
ATOM 607 C C . ILE A 1 79 ? 5.739 9.000 -0.570 1.00 88.75 79 ILE A C 1
ATOM 609 O O . ILE A 1 79 ? 5.199 8.996 0.528 1.00 88.75 79 ILE A O 1
ATOM 613 N N . ARG A 1 80 ? 5.040 9.053 -1.712 1.00 88.56 80 ARG A N 1
ATOM 614 C CA . ARG A 1 80 ? 3.569 9.139 -1.756 1.00 88.56 80 ARG A CA 1
ATOM 615 C C . ARG A 1 80 ? 2.895 7.980 -1.015 1.00 88.56 80 ARG A C 1
ATOM 617 O O . ARG A 1 80 ? 1.937 8.209 -0.285 1.00 88.56 80 ARG A O 1
ATOM 624 N N . VAL A 1 81 ? 3.392 6.756 -1.190 1.00 87.19 81 VAL A N 1
ATOM 625 C CA . VAL A 1 81 ? 2.845 5.568 -0.510 1.00 87.19 81 VAL A CA 1
ATOM 626 C C . VAL A 1 81 ? 3.224 5.529 0.971 1.00 87.19 81 VAL A C 1
ATOM 628 O O . VAL A 1 81 ? 2.470 5.010 1.780 1.00 87.19 81 VAL A O 1
ATOM 631 N N . LEU A 1 82 ? 4.386 6.069 1.344 1.00 81.38 82 LEU A N 1
ATOM 632 C CA . LEU A 1 82 ? 4.865 6.052 2.729 1.00 81.38 82 LEU A CA 1
ATOM 633 C C . LEU A 1 82 ? 4.421 7.278 3.541 1.00 81.38 82 LEU A C 1
ATOM 635 O O . LEU A 1 82 ? 4.475 7.252 4.769 1.00 81.38 82 LEU A O 1
ATOM 639 N N . SER A 1 83 ? 3.962 8.357 2.900 1.00 76.00 83 SER A N 1
ATOM 640 C CA . SER A 1 83 ? 3.527 9.580 3.588 1.00 76.00 83 SER A CA 1
ATOM 641 C C . SER A 1 83 ? 2.266 9.381 4.430 1.00 76.00 83 SER A C 1
ATOM 643 O O . SER A 1 83 ? 2.093 10.074 5.433 1.00 76.00 83 SER A O 1
ATOM 645 N N . THR A 1 84 ? 1.448 8.375 4.108 1.00 63.62 84 THR A N 1
ATOM 646 C CA . THR A 1 84 ? 0.296 7.929 4.912 1.00 63.62 84 THR A CA 1
ATOM 647 C C . THR A 1 84 ? 0.697 7.536 6.342 1.00 63.62 84 THR A C 1
ATOM 649 O O . THR A 1 84 ? -0.109 7.662 7.263 1.00 63.62 84 THR A O 1
ATOM 652 N N . VAL A 1 85 ? 1.968 7.176 6.583 1.00 56.41 85 VAL A N 1
ATOM 653 C CA . VAL A 1 85 ? 2.522 6.906 7.925 1.00 56.41 85 VAL A CA 1
ATOM 654 C C . VAL A 1 85 ? 2.530 8.143 8.825 1.00 56.41 85 VAL A C 1
ATOM 656 O O . VAL A 1 85 ? 2.329 8.026 10.036 1.00 56.41 85 VAL A O 1
ATOM 659 N N . ILE A 1 86 ? 2.788 9.326 8.262 1.00 52.22 86 ILE A N 1
ATOM 660 C CA . ILE A 1 86 ? 3.012 10.548 9.043 1.00 52.22 86 ILE A CA 1
ATOM 661 C C . ILE A 1 86 ? 1.678 11.074 9.583 1.00 52.22 86 ILE A C 1
ATOM 663 O O . ILE A 1 86 ? 1.565 11.345 10.777 1.00 52.22 86 ILE A O 1
ATOM 667 N N . GLU A 1 87 ? 0.642 11.137 8.749 1.00 50.88 87 GLU A N 1
ATOM 668 C CA . GLU A 1 87 ? -0.670 11.665 9.147 1.00 50.88 87 GLU A CA 1
ATOM 669 C C . GLU A 1 87 ? -1.404 10.734 10.129 1.00 50.88 87 GLU A C 1
ATOM 671 O O . GLU A 1 87 ? -1.948 11.201 11.134 1.00 50.88 87 GLU A O 1
ATOM 676 N N . CYS A 1 88 ? -1.337 9.412 9.926 1.00 50.19 88 CYS A N 1
ATOM 677 C CA . CYS A 1 88 ? -1.942 8.445 10.848 1.00 50.19 88 CYS A CA 1
ATOM 678 C C . CYS A 1 88 ? -1.271 8.433 12.229 1.00 50.19 88 CYS A C 1
ATOM 680 O O . CYS A 1 88 ? -1.972 8.383 13.240 1.00 50.19 88 CYS A O 1
ATOM 682 N N . LYS A 1 89 ? 0.069 8.508 12.307 1.00 48.84 89 LYS A N 1
ATOM 683 C CA . LYS A 1 89 ? 0.775 8.530 13.602 1.00 48.84 89 LYS A CA 1
ATOM 684 C C . LYS A 1 89 ? 0.417 9.760 14.431 1.00 48.84 89 LYS A C 1
ATOM 686 O O . LYS A 1 89 ? 0.168 9.613 15.626 1.00 48.84 89 LYS A O 1
ATOM 691 N N . PHE A 1 90 ? 0.330 10.940 13.813 1.00 50.34 90 PHE A N 1
ATOM 692 C CA . PHE A 1 90 ? -0.106 12.146 14.520 1.00 50.34 90 PHE A CA 1
ATOM 693 C C . PHE A 1 90 ? -1.561 12.044 14.987 1.00 50.34 90 PHE A C 1
ATOM 695 O O . PHE A 1 90 ? -1.877 12.475 16.093 1.00 50.34 90 PHE A O 1
ATOM 702 N N . PHE A 1 91 ? -2.452 11.445 14.196 1.00 50.59 91 PHE A N 1
ATOM 703 C CA . PHE A 1 91 ? -3.852 11.286 14.592 1.00 50.59 91 PHE A CA 1
ATOM 704 C C . PHE A 1 91 ? -4.033 10.307 15.766 1.00 50.59 91 PHE A C 1
ATOM 706 O O . PHE A 1 91 ? -4.774 10.602 16.701 1.00 50.59 91 PHE A O 1
ATOM 713 N N . VAL A 1 92 ? -3.329 9.168 15.757 1.00 54.88 92 VAL A N 1
ATOM 714 C CA . VAL A 1 92 ? -3.391 8.175 16.845 1.00 54.88 92 VAL A CA 1
ATOM 715 C C . VAL A 1 92 ? -2.764 8.719 18.133 1.00 54.88 92 VAL A C 1
ATOM 717 O O . VAL A 1 92 ? -3.395 8.635 19.183 1.00 54.88 92 VAL A O 1
ATOM 720 N N . GLN A 1 93 ? -1.585 9.352 18.058 1.00 49.34 93 GLN A N 1
ATOM 721 C CA . GLN A 1 93 ? -0.922 9.924 19.240 1.00 49.34 93 GLN A CA 1
ATOM 722 C C . GLN A 1 93 ? -1.734 11.046 19.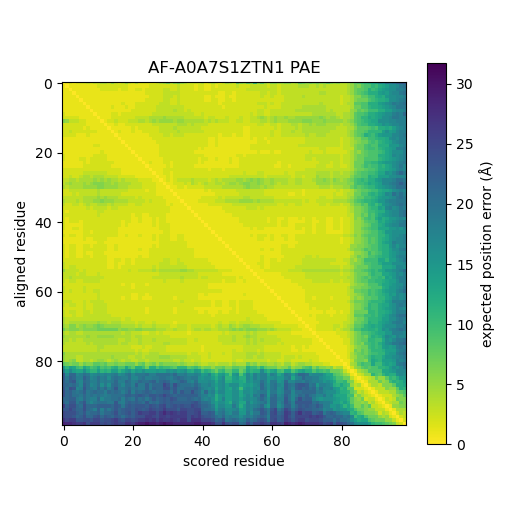899 1.00 49.34 93 GLN A C 1
ATOM 724 O O . GLN A 1 93 ? -1.780 11.119 21.122 1.00 49.34 93 GLN A O 1
ATOM 729 N N . ASN A 1 94 ? -2.415 11.896 19.123 1.00 49.53 94 ASN A N 1
ATOM 730 C CA . ASN A 1 94 ? -3.276 12.935 19.700 1.00 49.53 94 ASN A CA 1
ATOM 731 C C . ASN A 1 94 ? -4.510 12.348 20.405 1.00 49.53 94 ASN A C 1
ATOM 733 O O . ASN A 1 94 ? -4.960 12.895 21.404 1.00 49.53 94 ASN A O 1
ATOM 737 N N . LYS A 1 95 ? -5.028 11.208 19.935 1.00 48.53 95 LYS A N 1
ATOM 738 C CA . LYS A 1 95 ? -6.208 10.564 20.524 1.00 48.53 95 LYS A CA 1
ATOM 739 C C . LYS A 1 95 ? -5.909 9.824 21.836 1.00 48.53 95 LYS A C 1
ATOM 741 O O . LYS A 1 95 ? -6.802 9.692 22.664 1.00 48.53 95 LYS A O 1
ATOM 746 N N . GLU A 1 96 ? -4.677 9.351 22.028 1.00 50.12 96 GLU A N 1
ATOM 747 C CA . GLU A 1 96 ? -4.221 8.736 23.287 1.00 50.12 96 GLU A CA 1
ATOM 748 C C . GLU A 1 96 ? -3.896 9.766 24.382 1.00 50.12 96 GLU A C 1
ATOM 750 O O . GLU A 1 96 ? -3.888 9.418 25.556 1.00 50.12 96 GLU A O 1
ATOM 755 N N . LEU A 1 97 ? -3.647 11.030 24.019 1.00 44.88 97 LEU A N 1
ATOM 756 C CA . LEU A 1 97 ? -3.363 12.113 24.972 1.00 44.88 97 LEU A CA 1
ATOM 757 C C . LEU A 1 97 ? -4.629 12.799 25.519 1.00 44.88 97 LEU A C 1
ATOM 759 O O . LEU A 1 97 ? -4.542 13.548 26.490 1.00 44.88 97 LEU A O 1
ATOM 763 N N . GLU A 1 98 ? -5.791 12.560 24.905 1.00 49.66 98 GLU A N 1
ATOM 764 C CA . GLU A 1 98 ? -7.086 13.145 25.292 1.00 49.66 98 GLU A CA 1
ATOM 765 C C . GLU A 1 98 ? -7.976 12.206 26.138 1.00 49.66 98 GLU A C 1
ATOM 767 O O . GLU A 1 98 ? -9.092 12.592 26.497 1.00 49.66 98 GLU A O 1
ATOM 772 N N . GLY A 1 99 ? -7.514 10.988 26.458 1.00 41.56 99 GLY A N 1
ATOM 773 C CA . GLY A 1 99 ? -8.230 9.990 27.273 1.00 41.56 99 GLY A CA 1
ATOM 774 C C . GLY A 1 99 ? -7.553 9.706 28.606 1.00 41.56 99 GLY A C 1
ATOM 775 O O . GLY A 1 99 ? -8.296 9.474 29.586 1.00 41.56 99 GLY A O 1
#

Solvent-accessible surface area (backbone atoms only — not comparable to full-atom values): 5429 Å² total; per-residue (Å²): 71,56,73,58,13,53,54,24,46,78,67,72,36,30,66,65,12,32,54,30,24,54,55,37,60,76,67,57,58,98,57,34,66,78,79,37,39,69,63,43,50,55,41,51,28,54,35,37,42,24,19,61,74,59,69,36,60,68,62,33,50,53,55,48,53,56,57,68,69,40,85,90,58,50,72,69,59,52,45,63,41,53,50,52,57,59,61,51,50,54,54,53,57,55,57,66,74,76,112

Secondary structure (DSSP, 8-state):
-HHHHHHHHHTT-HHHHHHHHHHHHHTS-TTHHHHSHHHHHHHHHHHHHHHHHTT-HHHHHHHHHHHHH-TTS-HHHHHHHHTHHHHHHHHHHHHHS--